Protein AF-A0A831NHW7-F1 (afdb_monomer_lite)

Radius of gyration: 14.98 Å; chains: 1; bounding box: 36×23×40 Å

Structure (mmCIF, N/CA/C/O backbone):
data_AF-A0A831NHW7-F1
#
_entry.id   AF-A0A831NHW7-F1
#
loop_
_atom_site.group_PDB
_atom_site.id
_atom_site.type_symbol
_atom_site.label_atom_id
_atom_site.label_alt_id
_atom_site.label_comp_id
_atom_site.label_asym_id
_atom_site.label_entity_id
_atom_site.label_seq_id
_atom_site.pdbx_PDB_ins_code
_atom_site.Cartn_x
_atom_site.Cartn_y
_atom_site.Cartn_z
_atom_site.occupancy
_atom_site.B_iso_or_equiv
_atom_site.auth_seq_id
_atom_site.auth_comp_id
_atom_site.auth_asym_id
_atom_site.auth_atom_id
_atom_site.pdbx_PDB_model_num
ATOM 1 N N . GLY A 1 1 ? 3.652 11.228 -11.597 1.00 81.38 1 GLY A N 1
ATOM 2 C CA . GLY A 1 1 ? 2.833 10.544 -10.577 1.00 81.38 1 GLY A CA 1
ATOM 3 C C . GLY A 1 1 ? 2.146 9.386 -11.253 1.00 81.38 1 GLY A C 1
ATOM 4 O O . GLY A 1 1 ? 1.586 9.610 -12.318 1.00 81.38 1 GLY A O 1
ATOM 5 N N . VAL A 1 2 ? 2.256 8.181 -10.699 1.00 90.94 2 VAL A N 1
ATOM 6 C CA . VAL A 1 2 ? 1.816 6.940 -11.355 1.00 90.94 2 VAL A CA 1
ATOM 7 C C . VAL A 1 2 ? 0.422 6.559 -10.865 1.00 90.94 2 VAL A C 1
ATOM 9 O O . VAL A 1 2 ? 0.143 6.620 -9.668 1.00 90.94 2 VAL A O 1
ATOM 12 N N . THR A 1 3 ? -0.469 6.195 -11.784 1.00 93.25 3 THR A N 1
ATOM 13 C CA . THR A 1 3 ? -1.806 5.686 -11.464 1.00 93.25 3 THR A CA 1
ATOM 14 C C . THR A 1 3 ? -1.801 4.169 -11.550 1.00 93.25 3 THR A C 1
ATOM 16 O O . THR A 1 3 ? -1.506 3.612 -12.607 1.00 93.25 3 THR A O 1
ATOM 19 N N . TYR A 1 4 ? -2.173 3.518 -10.450 1.00 95.25 4 TYR A N 1
ATOM 20 C CA . TYR A 1 4 ? -2.272 2.067 -10.347 1.00 95.25 4 TYR A CA 1
ATOM 21 C C . TYR A 1 4 ? -3.737 1.628 -10.260 1.00 95.25 4 TYR A C 1
ATOM 23 O O . TYR A 1 4 ? -4.555 2.298 -9.628 1.00 95.25 4 TYR A O 1
ATOM 31 N N . ARG A 1 5 ? -4.056 0.482 -10.863 1.00 97.00 5 ARG A N 1
ATOM 32 C CA . ARG A 1 5 ? -5.242 -0.310 -10.532 1.00 97.00 5 ARG A CA 1
ATOM 33 C C . ARG A 1 5 ? -4.963 -1.025 -9.212 1.00 97.00 5 ARG A C 1
ATOM 35 O O . ARG A 1 5 ? -3.967 -1.741 -9.109 1.00 97.00 5 ARG A O 1
ATOM 42 N N . CYS A 1 6 ? -5.819 -0.816 -8.218 1.00 97.31 6 CYS A N 1
ATOM 43 C CA . CYS A 1 6 ? -5.584 -1.324 -6.872 1.00 97.31 6 CYS A CA 1
ATOM 44 C C . CYS A 1 6 ? -6.768 -2.116 -6.324 1.00 97.31 6 CYS A C 1
ATOM 46 O O . CYS A 1 6 ? -7.924 -1.765 -6.557 1.00 97.31 6 CYS A O 1
ATOM 48 N N . LEU A 1 7 ? -6.441 -3.114 -5.512 1.00 96.94 7 LEU A N 1
ATOM 49 C CA . LEU A 1 7 ? -7.322 -3.700 -4.514 1.00 96.94 7 LEU A CA 1
ATOM 50 C C . LEU A 1 7 ? -7.273 -2.822 -3.256 1.00 96.94 7 LEU A C 1
ATOM 52 O O . LEU A 1 7 ? -6.195 -2.369 -2.856 1.00 96.94 7 LEU A O 1
ATOM 56 N N . VAL A 1 8 ? -8.429 -2.568 -2.644 1.00 96.38 8 VAL A N 1
ATOM 57 C CA . VAL A 1 8 ? -8.544 -1.731 -1.441 1.00 96.38 8 VAL A CA 1
ATOM 58 C C . VAL A 1 8 ? -8.994 -2.594 -0.275 1.00 96.38 8 VAL A C 1
ATOM 60 O O . VAL A 1 8 ? -10.015 -3.272 -0.364 1.00 96.38 8 VAL A O 1
ATOM 63 N N . PHE A 1 9 ? -8.232 -2.556 0.814 1.00 94.50 9 PHE A N 1
ATOM 64 C CA . PHE A 1 9 ? -8.531 -3.292 2.037 1.00 94.50 9 PHE A CA 1
ATOM 65 C C . PHE A 1 9 ? -8.572 -2.324 3.213 1.00 94.50 9 PHE A C 1
A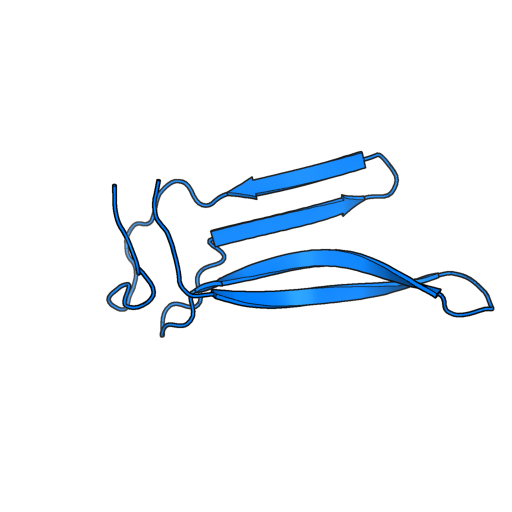TOM 67 O O . PHE A 1 9 ? -7.604 -1.599 3.431 1.00 94.50 9 PHE A O 1
ATOM 74 N N . SER A 1 10 ? -9.654 -2.342 3.987 1.00 93.06 10 SER A N 1
ATOM 75 C CA . SER A 1 10 ? -9.772 -1.574 5.228 1.00 93.06 10 SER A CA 1
ATOM 76 C C . SER A 1 10 ? -9.788 -2.518 6.426 1.00 93.06 10 SER A C 1
ATOM 78 O O . SER A 1 10 ? -10.557 -3.477 6.466 1.00 93.06 10 SER A O 1
ATOM 80 N N . LEU A 1 11 ? -8.942 -2.235 7.414 1.00 90.56 11 LEU A N 1
ATOM 81 C CA . LEU A 1 11 ? -9.039 -2.815 8.746 1.00 90.56 11 LEU A CA 1
ATOM 82 C C . LEU A 1 11 ? -9.972 -1.948 9.582 1.00 90.56 11 LEU A C 1
ATOM 84 O O . LEU A 1 11 ? -9.696 -0.767 9.809 1.00 90.56 11 LEU A O 1
ATOM 88 N N . VAL A 1 12 ? -11.059 -2.561 10.040 1.00 89.69 12 VAL A N 1
ATOM 89 C CA . VAL A 1 12 ? -12.044 -1.944 10.926 1.00 89.69 12 VAL A CA 1
ATOM 90 C C . VAL A 1 12 ? -11.858 -2.449 12.351 1.00 89.69 12 VAL A C 1
ATOM 92 O O . VAL A 1 12 ? -11.681 -3.644 12.590 1.00 89.69 12 VAL A O 1
ATOM 95 N N . GLU A 1 13 ? -11.897 -1.529 13.302 1.00 85.50 13 GLU A N 1
ATOM 96 C CA . GLU A 1 13 ? -11.985 -1.814 14.728 1.00 85.50 13 GLU A CA 1
ATOM 97 C C . GLU A 1 13 ? -13.408 -1.516 15.201 1.00 85.50 13 GLU A C 1
ATOM 99 O O . GLU A 1 13 ? -14.008 -0.518 14.806 1.00 85.50 13 GLU A O 1
ATOM 104 N N . TYR A 1 14 ? -13.951 -2.380 16.056 1.00 85.00 14 TYR A N 1
ATOM 105 C CA . TYR A 1 14 ? -15.253 -2.165 16.678 1.00 85.00 14 TYR A CA 1
ATOM 106 C C . TYR A 1 14 ? -15.046 -1.528 18.049 1.00 85.00 14 TYR A C 1
ATOM 108 O O . TYR A 1 14 ? -14.481 -2.159 18.943 1.00 85.00 14 TYR A O 1
ATOM 116 N N . VAL A 1 15 ? -15.503 -0.289 18.224 1.00 76.62 15 VAL A N 1
ATOM 117 C CA . VAL A 1 15 ? -15.281 0.480 19.456 1.00 76.62 15 VAL A CA 1
ATOM 118 C C . VAL A 1 15 ? -16.578 0.606 20.260 1.00 76.62 15 VAL A C 1
ATOM 120 O O . VAL A 1 15 ? -17.624 0.982 19.725 1.00 76.62 15 VAL A O 1
ATOM 123 N N . GLY A 1 16 ? -16.489 0.337 21.567 1.00 75.94 16 GLY A N 1
ATOM 124 C CA . GLY A 1 16 ? -17.576 0.510 22.538 1.00 75.94 16 GLY A CA 1
ATOM 125 C C . GLY A 1 16 ? -18.606 -0.626 22.573 1.00 75.94 16 GLY A C 1
ATOM 126 O O . GLY A 1 16 ? -18.537 -1.586 21.808 1.00 75.94 16 GLY A O 1
ATOM 127 N N . GLU A 1 17 ? -19.582 -0.505 23.477 1.00 75.62 17 GLU A N 1
ATOM 128 C CA . GLU A 1 17 ? -20.651 -1.502 23.676 1.00 75.62 17 GLU A CA 1
ATOM 129 C C . GLU A 1 17 ? -21.575 -1.629 22.451 1.00 75.62 17 GLU A C 1
ATOM 131 O O . GLU A 1 17 ? -22.068 -2.713 22.150 1.00 75.62 17 GLU A O 1
ATOM 136 N N . GLU A 1 18 ? -21.733 -0.542 21.688 1.00 79.44 18 GLU A N 1
ATOM 137 C CA . GLU A 1 18 ? -22.522 -0.498 20.450 1.00 79.44 18 GLU A CA 1
ATOM 138 C C . GLU A 1 18 ? -21.781 -1.061 19.220 1.00 79.44 18 GLU A C 1
ATOM 140 O O . GLU A 1 18 ? -22.345 -1.051 18.129 1.00 79.44 18 GLU A O 1
ATOM 145 N N . LYS A 1 19 ? -20.527 -1.532 19.364 1.00 76.19 19 LYS A N 1
ATOM 146 C CA . LYS A 1 19 ? -19.685 -2.049 18.265 1.00 76.19 19 LYS A CA 1
ATOM 147 C C . LYS A 1 19 ? -19.690 -1.139 17.027 1.00 76.19 19 LYS A C 1
ATOM 149 O O . LYS A 1 19 ? -19.932 -1.597 15.913 1.00 76.19 19 LYS A O 1
ATOM 154 N N . LYS A 1 20 ? -19.421 0.157 17.198 1.00 78.88 20 LYS A N 1
ATOM 155 C CA . LYS A 1 20 ? -19.302 1.060 16.043 1.00 78.88 20 LYS A CA 1
ATOM 156 C C . LYS A 1 20 ? -18.025 0.749 15.272 1.00 78.88 20 LYS A C 1
ATOM 158 O O . LYS A 1 20 ? -16.949 0.713 15.866 1.00 78.88 20 LYS A O 1
ATOM 163 N N . GLU A 1 21 ? -18.160 0.537 13.966 1.00 81.50 21 GLU A N 1
ATOM 164 C CA . GLU A 1 21 ? -17.036 0.317 13.057 1.00 81.50 21 GLU A CA 1
ATOM 165 C C . GLU A 1 21 ? -16.232 1.605 12.879 1.00 81.50 21 GLU A C 1
ATOM 167 O O . GLU A 1 21 ? -16.767 2.658 12.523 1.00 81.50 21 GLU A O 1
ATOM 172 N N . LYS A 1 22 ? -14.927 1.517 13.118 1.00 82.06 22 LYS A N 1
ATOM 173 C CA . LYS A 1 22 ? -13.957 2.573 12.856 1.00 82.06 22 LYS A CA 1
ATOM 174 C C . LYS A 1 22 ? -12.870 2.013 11.953 1.00 82.06 22 LYS A C 1
ATOM 176 O O . LYS A 1 22 ? -12.140 1.112 12.355 1.00 82.06 22 LYS A O 1
ATOM 181 N N . GLU A 1 23 ? -12.733 2.553 10.747 1.00 79.69 23 GLU A N 1
ATOM 182 C CA . GLU A 1 23 ? -11.583 2.239 9.897 1.00 79.69 23 GLU A CA 1
ATOM 183 C C . GLU A 1 23 ? -10.306 2.769 10.556 1.00 79.69 23 GLU A C 1
ATOM 185 O O . GLU A 1 23 ? -10.176 3.964 10.826 1.00 79.69 23 GLU A O 1
ATOM 190 N N . VAL A 1 24 ? -9.363 1.873 10.835 1.00 88.38 24 VAL A N 1
ATOM 191 C CA . VAL A 1 24 ? -8.084 2.223 11.467 1.00 88.38 24 VAL A CA 1
ATOM 192 C C . VAL A 1 24 ? -6.995 2.343 10.413 1.00 88.38 24 VAL A C 1
ATOM 194 O O . VAL A 1 24 ? -6.139 3.225 10.497 1.00 88.38 24 VAL A O 1
ATOM 197 N N . ILE A 1 25 ? -7.017 1.462 9.411 1.00 93.31 25 ILE A N 1
ATOM 198 C CA . ILE A 1 25 ? -5.989 1.400 8.373 1.00 93.31 25 ILE A CA 1
ATOM 199 C C . ILE A 1 25 ? -6.617 1.002 7.039 1.00 93.31 25 ILE A C 1
ATOM 201 O O . ILE A 1 25 ? -7.305 -0.013 6.971 1.00 93.31 25 ILE A O 1
ATOM 205 N N . THR A 1 26 ? -6.310 1.738 5.974 1.00 95.88 26 THR A N 1
ATOM 206 C CA . THR A 1 26 ? -6.691 1.395 4.600 1.00 95.88 26 THR A CA 1
ATOM 207 C C . THR A 1 26 ? -5.448 1.18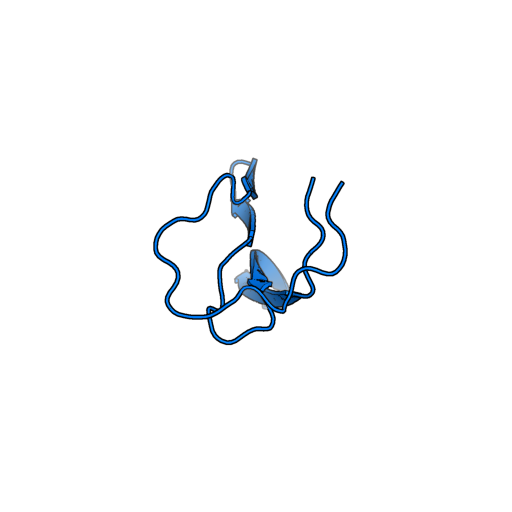0 3.742 1.00 95.88 26 THR A C 1
ATOM 209 O O . THR A 1 26 ? -4.595 2.063 3.610 1.00 95.88 26 THR A O 1
ATOM 212 N N . PHE A 1 27 ? -5.359 0.004 3.131 1.00 96.00 27 PHE A N 1
ATOM 213 C CA . PHE A 1 27 ? -4.298 -0.407 2.222 1.00 96.00 27 PHE A CA 1
ATOM 214 C C . PHE A 1 27 ? -4.782 -0.312 0.781 1.00 96.00 27 PHE A C 1
ATOM 216 O O . PHE A 1 27 ? -5.851 -0.819 0.440 1.00 96.00 27 PHE A O 1
ATOM 223 N N . TYR A 1 28 ? -3.954 0.271 -0.077 1.00 97.06 28 TYR A N 1
ATOM 224 C CA . TYR A 1 28 ? -4.134 0.242 -1.522 1.00 97.06 28 TYR A CA 1
ATOM 225 C C . TYR A 1 28 ? -3.008 -0.603 -2.102 1.00 97.06 28 TYR A C 1
ATOM 227 O O . TYR A 1 28 ? -1.838 -0.217 -2.031 1.00 97.06 28 TYR A O 1
ATOM 235 N N . ILE A 1 29 ? -3.360 -1.761 -2.645 1.00 97.06 29 ILE A N 1
ATOM 236 C CA . ILE A 1 29 ? -2.417 -2.784 -3.101 1.00 97.06 29 ILE A CA 1
ATOM 237 C C . ILE A 1 29 ? -2.560 -2.948 -4.611 1.00 97.06 29 ILE A C 1
ATOM 239 O O . ILE A 1 29 ? -3.686 -2.970 -5.097 1.00 97.06 29 ILE A O 1
ATOM 243 N N . THR A 1 30 ? -1.462 -3.061 -5.364 1.00 97.12 30 THR A N 1
ATOM 244 C CA . THR A 1 30 ? -1.534 -3.281 -6.818 1.00 97.12 30 THR A CA 1
ATOM 245 C C . THR A 1 30 ? -2.293 -4.563 -7.152 1.00 97.12 30 THR A C 1
ATOM 247 O O . THR A 1 30 ? -2.057 -5.614 -6.558 1.00 97.12 30 THR A O 1
ATOM 250 N N . ASP A 1 31 ? -3.194 -4.481 -8.128 1.00 96.69 31 ASP A N 1
ATOM 251 C CA . ASP A 1 31 ? -3.933 -5.628 -8.660 1.00 96.69 31 ASP A CA 1
ATOM 252 C C . ASP A 1 31 ? -3.107 -6.369 -9.734 1.00 96.69 31 ASP A C 1
ATOM 254 O O . ASP A 1 31 ? -3.444 -6.414 -10.923 1.00 96.69 31 ASP A O 1
ATOM 258 N N . ASP A 1 32 ? -1.948 -6.883 -9.316 1.00 95.75 32 ASP A N 1
ATOM 259 C CA . ASP A 1 32 ? -1.045 -7.711 -10.113 1.00 95.75 32 ASP A CA 1
ATOM 260 C C . ASP A 1 32 ? -0.313 -8.731 -9.238 1.00 95.75 32 ASP A C 1
ATOM 262 O O . ASP A 1 32 ? -0.442 -8.758 -8.020 1.00 95.75 32 ASP A O 1
ATOM 266 N N . ARG A 1 33 ? 0.511 -9.575 -9.863 1.00 95.81 33 ARG A N 1
ATOM 267 C CA . ARG A 1 33 ? 1.211 -10.661 -9.165 1.00 95.81 33 ARG A CA 1
ATOM 268 C C . ARG A 1 33 ? 2.220 -10.198 -8.112 1.00 95.81 33 ARG A C 1
ATOM 270 O O . ARG A 1 33 ? 2.673 -11.045 -7.345 1.00 95.81 33 ARG A O 1
ATOM 277 N N . ASN A 1 34 ? 2.606 -8.922 -8.079 1.00 94.81 34 ASN A N 1
ATOM 278 C CA . ASN A 1 34 ? 3.502 -8.416 -7.041 1.00 94.81 34 ASN A CA 1
ATOM 279 C C . ASN A 1 34 ? 2.747 -7.976 -5.781 1.00 94.81 34 ASN A C 1
ATOM 281 O O . ASN A 1 34 ? 3.365 -7.978 -4.722 1.00 94.81 34 ASN A O 1
ATOM 285 N N . HIS A 1 35 ? 1.457 -7.622 -5.880 1.00 94.56 35 HIS A N 1
ATOM 286 C CA . HIS A 1 35 ? 0.625 -7.159 -4.759 1.00 94.56 35 HIS A CA 1
ATOM 287 C C . HIS A 1 35 ? 1.339 -6.124 -3.872 1.00 94.56 35 HIS A C 1
ATOM 289 O O . HIS A 1 35 ? 1.454 -6.280 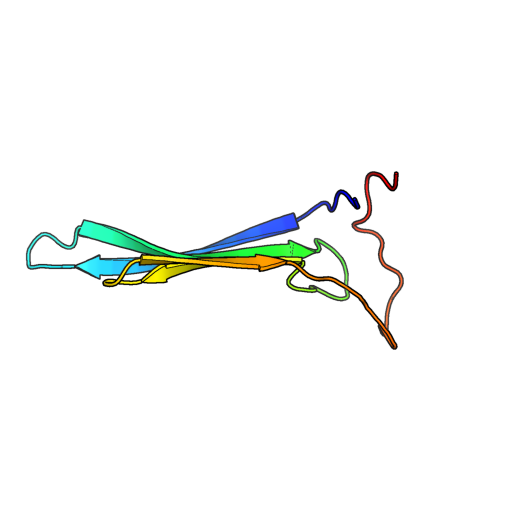-2.654 1.00 94.56 35 HIS A O 1
ATOM 295 N N . LEU A 1 36 ? 1.868 -5.068 -4.490 1.00 95.00 36 LEU A N 1
ATOM 296 C CA . LEU A 1 36 ? 2.655 -4.059 -3.790 1.00 95.00 36 LEU A CA 1
ATOM 297 C C . LEU A 1 36 ? 1.740 -3.037 -3.107 1.00 95.00 36 LEU A C 1
ATOM 299 O O . LEU A 1 36 ? 0.840 -2.504 -3.760 1.00 95.00 36 LEU A O 1
ATOM 303 N N . PRO A 1 37 ? 1.972 -2.693 -1.829 1.00 94.75 37 PRO A N 1
ATOM 304 C CA . PRO A 1 37 ? 1.254 -1.609 -1.174 1.00 94.75 37 PRO A CA 1
ATOM 305 C C . PRO A 1 37 ? 1.744 -0.263 -1.725 1.00 94.75 37 PRO A C 1
ATOM 307 O O . PRO A 1 37 ? 2.866 0.165 -1.456 1.00 94.75 37 PRO A O 1
ATOM 310 N N . VAL A 1 38 ? 0.902 0.414 -2.507 1.00 96.00 38 VAL A N 1
ATOM 311 C CA . VAL A 1 38 ? 1.231 1.711 -3.132 1.00 96.00 38 VAL A CA 1
ATOM 312 C C . VAL A 1 38 ? 0.836 2.903 -2.267 1.00 96.00 38 VAL A C 1
ATOM 314 O O . VAL A 1 38 ? 1.414 3.984 -2.398 1.00 96.00 38 VAL A O 1
ATOM 317 N N . ARG A 1 39 ? -0.145 2.716 -1.379 1.00 96.12 39 ARG A N 1
ATOM 318 C CA . ARG A 1 39 ? -0.593 3.722 -0.413 1.00 96.12 39 ARG A CA 1
ATOM 319 C C . ARG A 1 39 ? -1.110 3.056 0.854 1.00 96.12 39 ARG A C 1
ATOM 321 O O . ARG A 1 39 ? -1.806 2.043 0.792 1.00 96.12 39 ARG A O 1
ATOM 328 N N . LEU A 1 40 ? -0.800 3.680 1.982 1.00 95.69 40 LEU A N 1
ATOM 329 C CA . LEU A 1 40 ? -1.293 3.315 3.300 1.00 95.69 40 LEU A CA 1
ATOM 330 C C . LEU A 1 40 ? -1.887 4.554 3.964 1.00 95.69 40 LEU A C 1
ATOM 332 O O . LEU A 1 40 ? -1.174 5.535 4.176 1.00 95.69 40 LEU A O 1
ATOM 336 N N . ASP A 1 41 ? -3.168 4.494 4.305 1.00 95.75 41 ASP A N 1
ATOM 337 C CA . ASP A 1 41 ? -3.843 5.511 5.105 1.00 95.75 41 ASP A CA 1
ATOM 338 C C . ASP A 1 41 ? -4.054 4.969 6.520 1.00 95.75 41 ASP A C 1
ATOM 340 O O . ASP A 1 41 ? -4.640 3.904 6.685 1.00 95.75 41 ASP A O 1
ATOM 344 N N . MET A 1 42 ? -3.582 5.686 7.538 1.00 93.38 42 MET A N 1
ATOM 345 C CA . MET A 1 42 ? -3.718 5.309 8.947 1.00 93.38 42 MET A CA 1
ATOM 346 C C . MET A 1 42 ? -4.484 6.389 9.707 1.00 93.38 42 MET A C 1
ATOM 348 O O . MET A 1 42 ? -4.111 7.565 9.663 1.00 93.38 42 MET A O 1
ATOM 352 N N . TYR A 1 43 ? -5.519 5.979 10.432 1.00 91.00 43 TYR A N 1
ATOM 353 C CA . TYR A 1 43 ? -6.387 6.819 11.252 1.00 91.00 43 TYR A CA 1
ATOM 354 C C . TYR A 1 43 ? -6.171 6.467 12.729 1.00 91.00 43 TYR A C 1
ATOM 356 O O . TYR A 1 43 ? -6.891 5.671 13.330 1.00 91.00 43 TYR A O 1
ATOM 364 N N . LEU A 1 44 ? -5.120 7.045 13.309 1.00 84.44 44 LEU A N 1
ATOM 365 C CA . LEU A 1 44 ? -4.699 6.810 14.688 1.00 84.44 44 LEU A CA 1
ATOM 366 C C . LEU A 1 44 ? -5.496 7.698 15.652 1.00 84.44 44 LEU A C 1
ATOM 368 O O . LEU A 1 44 ? -6.079 8.713 15.278 1.00 84.44 44 LEU A O 1
ATOM 372 N N . ASN A 1 45 ? -5.479 7.364 16.941 1.00 83.44 45 ASN A N 1
ATOM 373 C CA . ASN A 1 45 ? -6.178 8.171 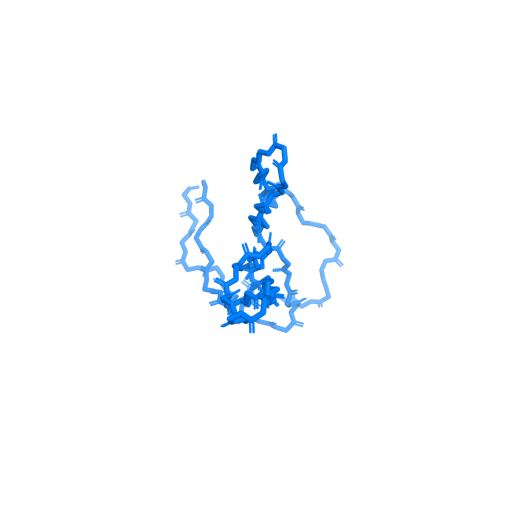17.949 1.00 83.44 45 ASN A CA 1
ATOM 374 C C . ASN A 1 45 ? -5.597 9.587 18.112 1.00 83.44 45 ASN A C 1
ATOM 376 O O . ASN A 1 45 ? -6.301 10.482 18.564 1.00 83.44 45 ASN A O 1
ATOM 380 N N . PHE A 1 46 ? -4.334 9.796 17.731 1.00 86.12 46 PHE A N 1
ATOM 381 C CA . PHE A 1 46 ? -3.644 11.085 17.833 1.00 86.12 46 PHE A CA 1
ATOM 382 C C . PHE A 1 46 ? -3.485 11.808 16.485 1.00 86.12 46 PHE A C 1
ATOM 384 O O . PHE A 1 46 ? -2.762 12.799 16.404 1.00 86.12 46 PHE A O 1
ATOM 391 N N . GLY A 1 47 ? -4.134 11.330 15.418 1.00 89.06 47 GLY A N 1
ATOM 392 C CA . GLY A 1 47 ? -4.076 11.975 14.109 1.00 89.06 47 GLY A CA 1
ATOM 393 C C . GLY A 1 47 ? -4.167 10.998 12.946 1.00 89.06 47 GLY A C 1
ATOM 394 O O . GLY A 1 47 ? -4.580 9.853 13.094 1.00 89.06 47 GLY A O 1
ATOM 395 N N . SER A 1 48 ? -3.759 11.455 11.765 1.00 93.38 48 SER A N 1
ATOM 396 C CA . SER A 1 48 ? -3.722 10.612 10.571 1.00 93.38 48 SER A CA 1
ATOM 397 C C . SER A 1 48 ? -2.349 10.644 9.923 1.00 93.38 48 SER A C 1
ATOM 399 O O . SER A 1 48 ? -1.639 11.648 9.982 1.00 93.38 48 SER A O 1
ATOM 401 N N . ALA A 1 49 ? -1.980 9.531 9.306 1.00 94.38 49 ALA A N 1
ATOM 402 C CA . ALA A 1 49 ? -0.741 9.399 8.565 1.00 94.38 49 ALA A CA 1
ATOM 403 C C . ALA A 1 49 ? -1.030 8.774 7.202 1.00 94.38 49 ALA A C 1
ATOM 405 O O . ALA A 1 49 ? -1.869 7.883 7.077 1.00 94.38 49 ALA A O 1
ATOM 406 N N . LYS A 1 50 ? -0.335 9.261 6.173 1.00 95.25 50 LYS A N 1
ATOM 407 C CA . LYS A 1 50 ? -0.410 8.725 4.813 1.00 95.25 50 LYS A CA 1
ATOM 408 C C . LYS A 1 50 ? 0.989 8.398 4.332 1.00 95.25 50 LYS A C 1
ATOM 410 O O . LYS A 1 50 ? 1.854 9.270 4.333 1.00 95.25 50 LYS A O 1
ATOM 415 N N . ALA A 1 51 ? 1.195 7.159 3.912 1.00 94.81 51 ALA A N 1
ATOM 416 C CA . ALA A 1 51 ? 2.420 6.733 3.258 1.00 94.81 51 ALA A CA 1
ATOM 417 C C . ALA A 1 51 ? 2.133 6.415 1.790 1.00 94.81 51 ALA A C 1
ATOM 419 O O . ALA A 1 51 ? 1.085 5.857 1.458 1.00 94.81 51 ALA A O 1
ATOM 420 N N . PHE A 1 52 ? 3.077 6.768 0.923 1.00 95.25 52 PHE A N 1
ATOM 421 C CA . PHE A 1 52 ? 3.019 6.520 -0.512 1.00 95.25 52 PHE A CA 1
ATOM 422 C C . PHE A 1 52 ? 4.295 5.811 -0.949 1.00 95.25 52 PHE A C 1
ATOM 424 O O . PHE A 1 52 ? 5.382 6.130 -0.464 1.00 95.25 52 PHE A O 1
ATOM 431 N N . LEU A 1 53 ? 4.161 4.866 -1.873 1.00 92.94 53 LEU A N 1
ATOM 432 C CA . LEU A 1 53 ? 5.293 4.177 -2.477 1.00 92.94 53 LEU A CA 1
ATOM 433 C C . LEU A 1 53 ? 6.065 5.135 -3.392 1.00 92.94 53 LEU A C 1
ATOM 435 O O . LEU A 1 53 ? 5.484 5.752 -4.286 1.00 92.94 53 LEU A O 1
ATOM 439 N N . THR A 1 54 ? 7.367 5.267 -3.149 1.00 92.19 54 THR A N 1
ATOM 440 C CA . THR A 1 54 ? 8.237 6.226 -3.845 1.00 92.19 54 THR A CA 1
ATOM 441 C C . THR A 1 54 ? 9.058 5.587 -4.958 1.00 92.19 54 THR A C 1
ATOM 443 O O . THR A 1 54 ? 9.160 6.165 -6.035 1.00 92.19 54 THR A O 1
ATOM 446 N N . ASP A 1 55 ? 9.633 4.412 -4.709 1.00 90.88 55 ASP A N 1
ATOM 447 C CA . ASP A 1 55 ? 10.486 3.686 -5.651 1.00 90.88 55 ASP A CA 1
ATOM 448 C C . ASP A 1 55 ? 10.325 2.172 -5.456 1.00 90.88 55 ASP A C 1
ATOM 450 O O . ASP A 1 55 ? 10.042 1.703 -4.350 1.00 90.88 55 ASP A O 1
ATOM 454 N N . ILE A 1 56 ? 10.505 1.408 -6.533 1.00 90.19 56 ILE A N 1
ATOM 455 C CA . ILE A 1 56 ? 10.415 -0.056 -6.543 1.00 90.19 56 ILE A CA 1
ATOM 456 C C . ILE A 1 56 ? 11.639 -0.594 -7.272 1.00 90.19 56 ILE A C 1
ATOM 458 O O . ILE A 1 56 ? 11.889 -0.259 -8.427 1.00 90.19 56 ILE A O 1
ATOM 462 N N . LYS A 1 57 ? 12.378 -1.491 -6.619 1.00 92.00 57 LYS A N 1
ATOM 463 C CA . LYS A 1 57 ? 13.530 -2.178 -7.211 1.00 92.00 57 LYS A CA 1
ATOM 464 C C . LYS A 1 57 ? 13.451 -3.671 -6.926 1.00 92.00 57 LYS A C 1
ATOM 466 O O . LYS A 1 57 ? 13.028 -4.073 -5.847 1.00 92.00 57 LYS A O 1
ATOM 471 N N . GLY A 1 58 ? 13.876 -4.485 -7.893 1.00 93.69 58 GLY A N 1
ATOM 472 C CA . GLY A 1 58 ? 13.979 -5.939 -7.727 1.00 93.69 58 GLY A CA 1
ATOM 473 C C . GLY A 1 58 ? 12.639 -6.678 -7.646 1.00 93.69 58 GLY A C 1
ATOM 474 O O . GLY A 1 58 ? 12.561 -7.726 -7.009 1.00 93.69 58 GLY A O 1
ATOM 475 N N . ASN A 1 59 ? 11.576 -6.155 -8.263 1.00 91.94 59 ASN A N 1
ATOM 476 C CA . ASN A 1 59 ? 10.293 -6.851 -8.322 1.00 91.94 59 ASN A CA 1
ATOM 477 C C . ASN A 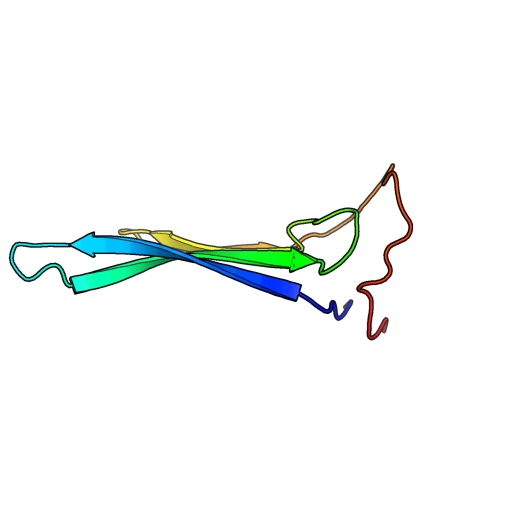1 59 ? 10.384 -8.119 -9.185 1.00 91.94 59 ASN A C 1
ATOM 479 O O . ASN A 1 59 ? 10.976 -8.133 -10.263 1.00 91.94 59 ASN A O 1
ATOM 483 N N . ARG A 1 60 ? 9.758 -9.198 -8.707 1.00 93.56 60 ARG A N 1
ATOM 4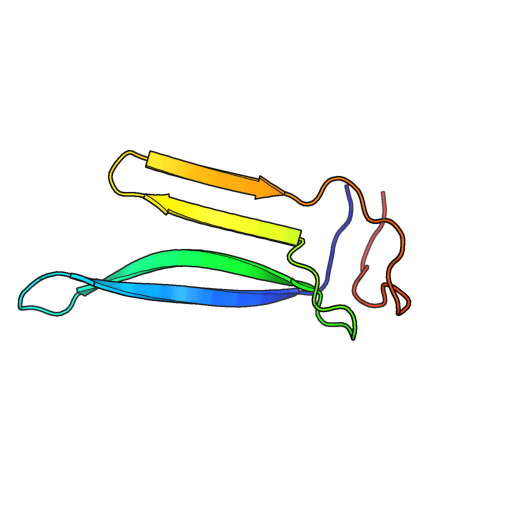84 C CA . ARG A 1 60 ? 9.799 -10.516 -9.354 1.00 93.56 60 ARG A CA 1
ATOM 485 C C . ARG A 1 60 ? 8.988 -10.571 -10.652 1.00 93.56 60 ARG A C 1
ATOM 487 O O . ARG A 1 60 ? 9.345 -11.322 -11.557 1.00 93.56 60 ARG A O 1
ATOM 494 N N . HIS A 1 61 ? 7.881 -9.832 -10.732 1.00 94.94 61 HIS A N 1
ATOM 495 C CA . HIS A 1 61 ? 6.970 -9.832 -11.879 1.00 94.94 61 HIS A CA 1
ATOM 496 C C . HIS A 1 61 ? 6.809 -8.423 -12.468 1.00 94.94 61 HIS A C 1
ATOM 498 O O . HIS A 1 61 ? 6.917 -7.449 -11.724 1.00 94.94 61 HIS A O 1
ATOM 504 N N . PRO A 1 62 ? 6.490 -8.276 -13.768 1.00 93.50 62 PRO A N 1
ATOM 505 C CA . PRO A 1 62 ? 6.185 -6.970 -14.356 1.00 93.50 62 PRO A CA 1
ATOM 506 C C . PRO A 1 62 ? 5.032 -6.253 -13.634 1.00 93.50 62 PRO A C 1
ATOM 508 O O . PRO A 1 62 ? 4.095 -6.901 -13.165 1.00 93.50 62 PRO A O 1
ATOM 511 N N . LEU A 1 63 ? 5.088 -4.921 -13.565 1.00 93.00 63 LEU A N 1
ATOM 512 C CA . LEU A 1 63 ? 4.036 -4.088 -12.969 1.00 93.00 63 LEU A CA 1
ATOM 513 C C . LEU A 1 63 ? 2.896 -3.879 -13.972 1.00 93.00 63 LEU A C 1
ATOM 515 O O . LEU A 1 63 ? 2.870 -2.899 -14.712 1.00 93.00 63 LEU A O 1
ATOM 519 N N . THR A 1 64 ? 1.946 -4.811 -14.013 1.00 95.81 64 THR A N 1
ATOM 520 C CA . THR A 1 64 ? 0.799 -4.760 -14.941 1.00 95.81 64 THR A CA 1
ATOM 521 C C . THR A 1 64 ? -0.384 -3.947 -14.409 1.00 95.81 64 THR A C 1
ATOM 523 O O . THR A 1 64 ? -1.387 -3.774 -15.107 1.00 95.81 64 THR A O 1
ATOM 526 N N . SER A 1 65 ? -0.297 -3.445 -13.177 1.00 95.31 65 SER A N 1
ATOM 527 C CA . SER A 1 65 ? -1.324 -2.578 -12.589 1.00 95.31 65 SER A CA 1
ATOM 528 C C . SER A 1 65 ? -1.182 -1.111 -12.968 1.00 95.31 65 SER A C 1
ATOM 530 O O . SER A 1 65 ? -2.065 -0.326 -12.634 1.00 95.31 65 SER A O 1
ATOM 532 N N . ILE A 1 66 ? -0.095 -0.704 -13.629 1.00 94.81 66 ILE A N 1
ATOM 533 C CA . ILE A 1 66 ? 0.093 0.690 -14.042 1.00 94.81 66 ILE A CA 1
ATOM 534 C C . ILE A 1 66 ? -0.907 1.014 -15.157 1.00 94.81 66 ILE A C 1
ATOM 536 O O . ILE A 1 66 ? -0.880 0.415 -16.229 1.00 94.81 66 ILE A O 1
ATOM 540 N N . VAL A 1 67 ? -1.802 1.965 -14.892 1.00 94.94 67 VAL A N 1
ATOM 541 C CA . VAL A 1 67 ? -2.823 2.439 -15.843 1.00 94.94 67 VAL A CA 1
ATOM 542 C C . VAL A 1 67 ? -2.343 3.686 -16.577 1.00 94.94 67 VAL A C 1
ATOM 544 O O . VAL A 1 67 ? -2.635 3.873 -17.756 1.00 94.94 67 VAL A O 1
ATOM 547 N N . LYS A 1 68 ? -1.616 4.562 -15.877 1.00 92.81 68 LYS A N 1
ATOM 548 C CA . LYS A 1 68 ? -1.080 5.795 -16.449 1.00 92.81 68 LYS A CA 1
ATOM 549 C C . LYS A 1 68 ? 0.216 6.185 -15.761 1.00 92.81 68 LYS A C 1
ATOM 551 O O . LYS A 1 68 ? 0.258 6.330 -14.540 1.00 92.81 68 LYS A O 1
ATOM 556 N N . GLU A 1 69 ? 1.231 6.430 -16.571 1.00 85.69 69 GLU A N 1
ATOM 557 C CA . GLU A 1 69 ? 2.435 7.150 -16.179 1.00 85.69 69 GLU A CA 1
ATOM 558 C C . GLU A 1 69 ? 2.355 8.578 -16.731 1.00 85.69 69 GLU A C 1
ATOM 560 O O . GLU A 1 69 ? 1.749 8.819 -17.778 1.00 85.69 69 GLU A O 1
ATOM 565 N N . ARG A 1 70 ? 2.866 9.540 -15.962 1.00 68.75 70 ARG A N 1
ATOM 566 C CA . ARG A 1 70 ? 2.982 10.944 -16.370 1.00 68.75 70 ARG A CA 1
ATOM 567 C C . ARG A 1 70 ? 4.424 11.231 -16.715 1.00 68.75 70 ARG A C 1
ATOM 569 O O . ARG A 1 70 ? 5.257 10.798 -15.889 1.00 68.75 70 ARG A O 1
#

Foldseek 3Di:
DWDFDWDKDWDWAQDDPVRDTDGAKIFTFHPDPQRHGQKIWGQDPVGIDIDGDDDDDDGPDDRPRTPDDD

pLDDT: mean 90.8, std 6.61, range [68.75, 97.31]

Secondary structure (DSSP, 8-state):
--EE-EEEEEEEEEETTTTEEEEEEEEEEESSTT--EEEEEEEETTEEEEEE-----S-SS--TTEEE--

Sequence (70 aa):
GVTYRCLVFSLVEYVGEEKKEKEVITFYITDDRNHLPVRLDMYLNFGSAKAFLTDIKGNRHPLTSIVKER